Protein AF-A0A654A1V9-F1 (afdb_monomer)

Structure (mmCIF, N/CA/C/O backbone):
data_AF-A0A654A1V9-F1
#
_entry.id   AF-A0A654A1V9-F1
#
loop_
_atom_site.group_PDB
_atom_site.id
_atom_site.type_symbol
_atom_site.label_atom_id
_atom_site.label_alt_id
_atom_site.label_comp_id
_atom_site.label_asym_id
_atom_site.label_entity_id
_atom_site.label_seq_id
_atom_site.pdbx_PDB_ins_code
_atom_site.Cartn_x
_atom_site.Cartn_y
_atom_site.Cartn_z
_atom_site.occupancy
_atom_site.B_iso_or_equiv
_atom_site.auth_seq_id
_atom_site.auth_comp_id
_atom_site.auth_asym_id
_atom_site.auth_atom_id
_atom_site.pdbx_PDB_model_num
ATOM 1 N N . MET A 1 1 ? -4.106 -3.504 -11.418 1.00 93.88 1 MET A N 1
ATOM 2 C CA . MET A 1 1 ? -3.677 -3.451 -10.001 1.00 93.88 1 MET A CA 1
ATOM 3 C C . MET A 1 1 ? -3.439 -2.009 -9.596 1.00 93.88 1 MET A C 1
ATOM 5 O O . MET A 1 1 ? -3.268 -1.160 -10.472 1.00 93.88 1 MET A O 1
ATOM 9 N N . ILE A 1 2 ? -3.440 -1.744 -8.295 1.00 97.25 2 ILE A N 1
ATOM 10 C CA . ILE A 1 2 ? -3.100 -0.443 -7.716 1.00 97.25 2 ILE A CA 1
ATOM 11 C C . ILE A 1 2 ? -1.620 -0.482 -7.319 1.00 97.25 2 ILE A C 1
ATOM 13 O O . ILE A 1 2 ? -1.185 -1.434 -6.675 1.00 97.25 2 ILE A O 1
ATOM 17 N N . VAL A 1 3 ? -0.842 0.529 -7.706 1.00 96.31 3 VAL A N 1
ATOM 18 C CA . VAL A 1 3 ? 0.542 0.698 -7.237 1.00 96.31 3 VAL A CA 1
ATOM 19 C C . VAL A 1 3 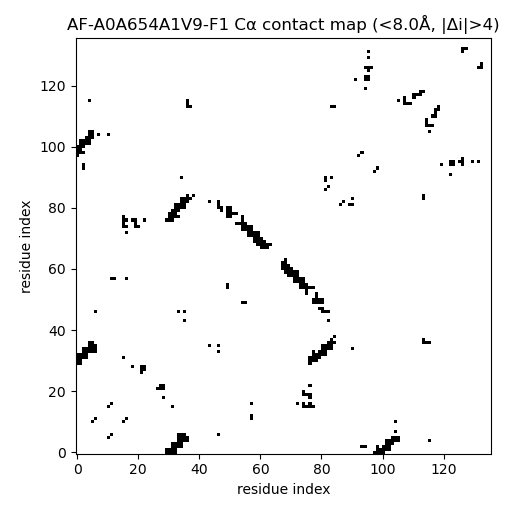? 0.563 1.834 -6.224 1.00 96.31 3 VAL A C 1
ATOM 21 O O . VAL A 1 3 ? 0.200 2.964 -6.552 1.00 96.31 3 VAL A O 1
ATOM 24 N N . GLN A 1 4 ? 0.965 1.534 -4.993 1.00 95.38 4 GLN A N 1
ATOM 25 C CA . GLN A 1 4 ? 0.966 2.482 -3.884 1.00 95.38 4 GLN A CA 1
ATOM 26 C C . GLN A 1 4 ? 2.392 2.865 -3.502 1.00 95.38 4 GLN A C 1
ATOM 28 O O . GLN A 1 4 ? 3.154 2.017 -3.061 1.00 95.38 4 GLN A O 1
ATOM 33 N N . PHE A 1 5 ? 2.746 4.139 -3.598 1.00 92.44 5 PHE A N 1
ATOM 34 C CA . PHE A 1 5 ? 4.025 4.658 -3.130 1.00 92.44 5 PHE A CA 1
ATOM 35 C C . PHE A 1 5 ? 3.919 5.101 -1.670 1.00 92.44 5 PHE A C 1
ATOM 37 O O . PHE A 1 5 ? 3.152 6.003 -1.331 1.00 92.44 5 PHE A O 1
ATOM 44 N N . GLY A 1 6 ? 4.717 4.464 -0.813 1.00 88.75 6 GLY A N 1
ATOM 45 C CA . GLY A 1 6 ? 4.765 4.729 0.622 1.00 88.75 6 GLY A CA 1
ATOM 46 C C . GLY A 1 6 ? 4.246 3.572 1.481 1.00 88.75 6 GLY A C 1
ATOM 47 O O . GLY A 1 6 ? 3.325 2.847 1.124 1.00 88.75 6 GLY A O 1
ATOM 48 N N . THR A 1 7 ? 4.852 3.416 2.662 1.00 89.50 7 THR A N 1
ATOM 49 C CA . THR A 1 7 ? 4.559 2.349 3.644 1.00 89.50 7 THR A CA 1
ATOM 50 C C . THR A 1 7 ? 3.974 2.910 4.948 1.00 89.50 7 THR A C 1
ATOM 52 O O . THR A 1 7 ? 4.126 2.330 6.032 1.00 89.50 7 THR A O 1
ATOM 55 N N . SER A 1 8 ? 3.355 4.092 4.881 1.00 89.12 8 SER A N 1
ATOM 56 C CA . SER A 1 8 ? 2.869 4.795 6.067 1.00 89.12 8 SER A CA 1
ATOM 57 C C . SER A 1 8 ? 1.686 4.071 6.714 1.00 89.12 8 SER A C 1
ATOM 59 O O . SER A 1 8 ? 0.900 3.394 6.053 1.00 89.12 8 SER A O 1
ATOM 61 N N . ARG A 1 9 ? 1.526 4.262 8.029 1.00 91.88 9 ARG A N 1
ATOM 62 C CA . ARG A 1 9 ? 0.335 3.782 8.749 1.00 91.88 9 ARG A CA 1
ATOM 63 C C . ARG A 1 9 ? -0.947 4.468 8.273 1.00 91.88 9 ARG A C 1
ATOM 65 O O . ARG A 1 9 ? -2.011 3.883 8.392 1.00 91.88 9 ARG A O 1
ATOM 72 N N . PHE A 1 10 ? -0.839 5.679 7.723 1.00 93.06 10 PHE A N 1
ATOM 73 C CA . PHE A 1 10 ? -1.980 6.392 7.161 1.00 93.06 10 PHE A CA 1
ATOM 74 C C . PHE A 1 10 ? -2.538 5.671 5.931 1.00 93.06 10 PHE A C 1
ATOM 76 O O . PHE A 1 10 ? -3.726 5.391 5.892 1.00 93.06 10 PHE A O 1
ATOM 83 N N . LEU A 1 11 ? -1.685 5.299 4.969 1.00 94.75 11 LEU A N 1
ATOM 84 C CA . LEU A 1 11 ? -2.128 4.539 3.795 1.00 94.75 11 LEU A CA 1
ATOM 85 C C . LEU A 1 11 ? -2.701 3.168 4.185 1.00 94.75 11 LEU A C 1
ATOM 87 O O . LEU A 1 11 ? -3.764 2.796 3.695 1.00 94.75 11 LEU A O 1
ATOM 91 N N . GLN A 1 12 ? -2.067 2.491 5.149 1.00 95.25 12 GLN A N 1
ATOM 92 C CA . GLN A 1 12 ? -2.548 1.219 5.707 1.00 95.25 12 GLN A CA 1
ATOM 93 C C . GLN A 1 12 ? -3.945 1.321 6.323 1.00 95.25 12 GLN A C 1
ATOM 95 O O . GLN A 1 12 ? -4.799 0.479 6.067 1.00 95.25 12 GLN A O 1
ATOM 100 N N . ALA A 1 13 ? -4.194 2.357 7.123 1.00 96.19 13 ALA A N 1
ATOM 101 C CA . ALA A 1 13 ? -5.476 2.563 7.792 1.00 96.19 13 ALA A CA 1
ATOM 102 C C . ALA A 1 13 ? -6.517 3.294 6.924 1.00 96.19 13 ALA A C 1
ATOM 104 O O . ALA A 1 13 ? -7.589 3.622 7.423 1.00 96.19 13 ALA A O 1
ATOM 105 N N . HIS A 1 14 ? -6.209 3.577 5.654 1.00 96.25 14 HIS A N 1
ATOM 106 C CA . HIS A 1 14 ? -7.086 4.335 4.764 1.00 96.25 14 HIS A CA 1
ATOM 107 C C . HIS A 1 14 ? -7.284 3.622 3.427 1.00 96.25 14 HIS A C 1
ATOM 109 O O . HIS A 1 14 ? -8.288 2.946 3.233 1.00 96.25 14 HIS A O 1
ATOM 115 N N . VAL A 1 15 ? -6.316 3.729 2.514 1.00 97.44 15 VAL A N 1
ATOM 116 C CA . VAL A 1 15 ? -6.418 3.160 1.163 1.00 97.44 15 VAL A CA 1
ATOM 117 C C . VAL A 1 15 ? -6.446 1.639 1.227 1.00 97.44 15 VAL A C 1
ATOM 119 O O . VAL A 1 15 ? -7.334 1.020 0.639 1.00 97.44 15 VAL A O 1
ATOM 122 N N . ASP A 1 16 ? -5.519 1.040 1.979 1.00 97.50 16 ASP A N 1
ATOM 123 C CA . ASP A 1 16 ? -5.436 -0.414 2.084 1.00 97.50 16 ASP A CA 1
ATOM 124 C C . ASP A 1 16 ? -6.685 -0.966 2.795 1.00 97.50 16 ASP A C 1
ATOM 126 O O . ASP A 1 16 ? -7.290 -1.930 2.318 1.00 97.50 16 ASP A O 1
ATOM 130 N N . LEU A 1 17 ? -7.118 -0.325 3.888 1.00 97.88 17 LEU A N 1
ATOM 131 C CA . LEU A 1 17 ? -8.326 -0.695 4.631 1.00 97.88 17 LEU A CA 1
ATOM 132 C C . LEU A 1 17 ? -9.583 -0.650 3.751 1.00 97.88 17 LEU A C 1
ATOM 134 O O . LEU A 1 17 ? -10.248 -1.674 3.606 1.00 97.88 17 LEU A O 1
ATOM 138 N N . PHE A 1 18 ? -9.871 0.485 3.106 1.00 97.94 18 PHE A N 1
ATOM 139 C CA . PHE A 1 18 ? -11.070 0.631 2.276 1.00 97.94 18 PHE A CA 1
ATOM 140 C C . PHE A 1 18 ? -11.070 -0.308 1.076 1.00 97.94 18 PHE A C 1
ATOM 142 O O . PHE A 1 18 ? -12.105 -0.884 0.743 1.00 97.94 18 PHE A O 1
ATOM 149 N N . ALA A 1 19 ? -9.913 -0.524 0.445 1.00 97.94 19 ALA A N 1
ATOM 150 C CA . ALA A 1 19 ? -9.804 -1.516 -0.615 1.00 97.94 19 ALA A CA 1
ATOM 151 C C . ALA A 1 19 ? -10.093 -2.935 -0.099 1.00 97.94 19 ALA A C 1
ATOM 153 O O . ALA A 1 19 ? -10.662 -3.738 -0.832 1.00 97.94 19 ALA A O 1
ATOM 154 N N . SER A 1 20 ? -9.719 -3.261 1.143 1.00 97.88 20 SER A N 1
ATOM 155 C CA . SER A 1 20 ? -10.007 -4.571 1.738 1.00 97.88 20 SER A CA 1
ATOM 156 C C . SER A 1 20 ? -11.496 -4.729 2.026 1.00 97.88 20 SER A C 1
ATOM 158 O O . SER A 1 20 ? -12.091 -5.701 1.575 1.00 97.88 20 SER A O 1
ATOM 160 N N . GLU A 1 21 ? -12.110 -3.755 2.697 1.00 97.69 21 GLU A N 1
ATOM 161 C CA . GLU A 1 21 ? -13.538 -3.786 3.034 1.00 97.69 21 GLU A CA 1
ATOM 162 C C . GLU A 1 21 ? -14.418 -3.823 1.776 1.00 97.69 21 GLU A C 1
ATOM 164 O O . GLU A 1 21 ? -15.378 -4.588 1.709 1.00 97.69 21 GLU A O 1
ATOM 169 N N . ALA A 1 22 ? -14.059 -3.069 0.731 1.00 98.00 22 ALA A N 1
ATOM 170 C CA . ALA A 1 22 ? -14.771 -3.102 -0.544 1.00 98.00 22 ALA A CA 1
ATOM 171 C C . ALA A 1 22 ? -14.689 -4.480 -1.226 1.00 98.00 22 ALA A C 1
ATOM 173 O O . ALA A 1 22 ? -15.688 -4.952 -1.771 1.00 98.00 22 ALA A O 1
ATOM 174 N N . ARG A 1 23 ? -13.528 -5.153 -1.179 1.00 97.06 23 ARG A N 1
ATOM 175 C CA . ARG A 1 23 ? -13.376 -6.525 -1.705 1.00 97.06 23 ARG A CA 1
ATOM 176 C C . ARG A 1 23 ? -14.164 -7.536 -0.888 1.00 97.06 23 ARG A C 1
ATOM 178 O O . ARG A 1 23 ? -14.814 -8.393 -1.480 1.00 97.06 23 ARG A O 1
ATOM 185 N N . ASP A 1 24 ? -14.132 -7.420 0.435 1.00 96.38 24 ASP A N 1
ATOM 186 C CA . ASP A 1 24 ? -14.899 -8.281 1.338 1.00 96.38 24 ASP A CA 1
ATOM 187 C C . ASP A 1 24 ? -16.415 -8.099 1.114 1.00 96.38 24 ASP A C 1
ATOM 189 O O . ASP A 1 24 ? -17.176 -9.060 1.194 1.00 96.38 24 ASP A O 1
ATOM 193 N N . ALA A 1 25 ? -16.847 -6.897 0.713 1.00 97.81 25 ALA A N 1
ATOM 194 C CA . ALA A 1 25 ? -18.208 -6.601 0.261 1.00 97.81 25 ALA A CA 1
ATOM 195 C C . ALA A 1 25 ? -18.514 -7.045 -1.191 1.00 97.81 25 ALA A C 1
ATOM 197 O O . ALA A 1 25 ? -19.591 -6.752 -1.711 1.00 97.81 25 ALA A O 1
ATOM 198 N N . GLY A 1 26 ? -17.589 -7.731 -1.870 1.00 97.88 26 GLY A N 1
ATOM 199 C CA . GLY A 1 26 ? -17.773 -8.273 -3.221 1.00 97.88 26 GLY A CA 1
ATOM 200 C C . GLY A 1 26 ? -17.525 -7.289 -4.369 1.00 97.88 26 GLY A C 1
ATOM 201 O O . GLY A 1 26 ? -17.797 -7.620 -5.523 1.00 97.88 26 GLY A O 1
ATOM 202 N N . GLN A 1 27 ? -17.004 -6.088 -4.098 1.00 98.12 27 GLN A N 1
ATOM 203 C CA . GLN A 1 27 ? -16.690 -5.121 -5.151 1.00 98.12 27 GLN A CA 1
ATOM 204 C C . GLN A 1 27 ? -15.400 -5.508 -5.899 1.00 98.12 27 GLN A C 1
ATOM 206 O O . GLN A 1 27 ? -14.440 -5.989 -5.285 1.00 98.12 27 GLN A O 1
ATOM 211 N N . PRO A 1 28 ? -15.315 -5.256 -7.219 1.00 96.12 28 PRO A N 1
ATOM 212 C CA . PRO A 1 28 ? -14.156 -5.617 -8.031 1.00 96.12 28 PRO A CA 1
ATOM 213 C C . PRO A 1 28 ? -13.001 -4.613 -7.864 1.00 96.12 28 PRO A C 1
ATOM 215 O O . PRO A 1 28 ? -12.644 -3.889 -8.794 1.00 96.12 28 PRO A O 1
ATOM 218 N N . VAL A 1 29 ? -12.392 -4.560 -6.677 1.00 97.19 29 VAL A N 1
ATOM 219 C CA . VAL A 1 29 ? -11.222 -3.706 -6.411 1.00 97.19 29 VAL A CA 1
ATOM 220 C C . VAL A 1 29 ? -9.925 -4.481 -6.695 1.00 97.19 29 VAL A C 1
ATOM 222 O O . VAL A 1 29 ? -9.728 -5.569 -6.143 1.00 97.19 29 VAL A O 1
ATOM 225 N N . PRO A 1 30 ? -9.012 -3.958 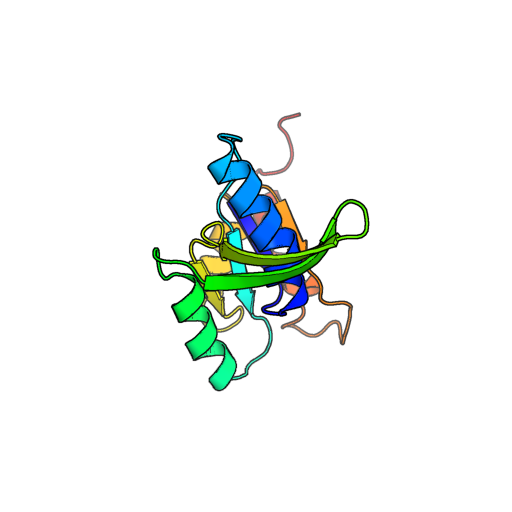-7.541 1.00 96.81 30 PRO A N 1
ATOM 226 C CA . PRO A 1 30 ? -7.731 -4.609 -7.805 1.00 96.81 30 PRO A CA 1
ATOM 227 C C . PRO A 1 30 ? -6.839 -4.677 -6.557 1.00 96.81 30 PRO A C 1
ATOM 229 O O . PRO A 1 30 ? -6.856 -3.767 -5.734 1.00 96.81 30 PRO A O 1
ATOM 232 N N . GLY A 1 31 ? -5.987 -5.703 -6.469 1.00 96.19 31 GLY A N 1
ATOM 233 C CA . GLY A 1 31 ? -4.961 -5.791 -5.422 1.00 96.19 31 GLY A CA 1
ATOM 234 C C . GLY A 1 31 ? -3.958 -4.630 -5.462 1.00 96.19 31 GLY A C 1
ATOM 235 O O . GLY A 1 31 ? -3.728 -4.031 -6.524 1.00 96.19 31 GLY A O 1
ATOM 236 N N . ILE A 1 32 ? -3.375 -4.332 -4.301 1.00 97.25 32 ILE A N 1
ATOM 237 C CA . ILE A 1 32 ? -2.408 -3.255 -4.078 1.00 97.25 32 ILE A CA 1
ATOM 238 C C . ILE A 1 32 ? -0.996 -3.843 -3.995 1.00 97.25 32 ILE A C 1
ATOM 240 O O . ILE A 1 32 ? -0.735 -4.743 -3.199 1.00 97.25 32 ILE A O 1
ATOM 244 N N . THR A 1 33 ? -0.067 -3.293 -4.773 1.00 96.00 33 THR A N 1
ATOM 245 C CA . THR A 1 33 ? 1.373 -3.514 -4.588 1.00 96.00 33 THR A CA 1
ATOM 246 C C . THR A 1 33 ? 1.991 -2.257 -3.994 1.00 96.00 33 THR A C 1
ATOM 248 O O . THR A 1 33 ? 1.918 -1.186 -4.601 1.00 96.00 33 THR A O 1
ATOM 251 N N . ILE A 1 34 ? 2.606 -2.382 -2.818 1.00 94.62 34 ILE A N 1
ATOM 252 C CA . ILE A 1 34 ? 3.278 -1.265 -2.147 1.00 94.62 34 ILE A CA 1
ATOM 253 C C . ILE A 1 34 ? 4.692 -1.096 -2.703 1.00 94.62 34 ILE A C 1
ATOM 255 O O . ILE A 1 34 ? 5.427 -2.060 -2.874 1.00 94.62 34 ILE A O 1
ATOM 259 N N . VAL A 1 35 ? 5.096 0.142 -2.946 1.00 92.00 35 VAL A N 1
ATOM 260 C CA . VAL A 1 35 ? 6.426 0.534 -3.393 1.00 92.00 35 VAL A CA 1
ATOM 261 C C . VAL A 1 35 ? 7.043 1.420 -2.327 1.00 92.00 35 VAL A C 1
ATOM 263 O O . VAL A 1 35 ? 6.510 2.478 -1.979 1.00 92.00 35 VAL A O 1
ATOM 266 N N . GLN A 1 36 ? 8.186 0.998 -1.807 1.00 89.56 36 GLN A N 1
ATOM 267 C CA . GLN A 1 36 ? 9.000 1.820 -0.928 1.00 89.56 36 GLN A CA 1
ATOM 268 C C . GLN A 1 36 ? 10.120 2.476 -1.735 1.00 89.56 36 GLN A C 1
ATOM 270 O O . GLN A 1 36 ? 10.856 1.801 -2.445 1.00 89.56 36 GLN A O 1
ATOM 275 N N . THR A 1 37 ? 10.244 3.795 -1.616 1.00 84.69 37 THR A N 1
ATOM 276 C CA . THR A 1 37 ? 11.246 4.597 -2.337 1.00 84.69 37 THR A CA 1
ATOM 277 C C . THR A 1 37 ? 12.466 4.956 -1.496 1.00 84.69 37 THR A C 1
ATOM 279 O O . THR A 1 37 ? 13.471 5.384 -2.041 1.00 84.69 37 THR A O 1
ATOM 282 N N . THR A 1 38 ? 12.391 4.817 -0.170 1.00 78.56 38 THR A N 1
ATOM 283 C CA . THR A 1 38 ? 13.505 5.135 0.729 1.00 78.56 38 THR A CA 1
ATOM 284 C C . THR A 1 38 ? 14.370 3.912 0.990 1.00 78.56 38 THR A C 1
ATOM 286 O O . THR A 1 38 ? 13.847 2.855 1.343 1.00 78.56 38 THR A O 1
ATOM 289 N N . ASP A 1 39 ? 15.688 4.079 0.912 1.00 66.31 39 ASP A N 1
ATOM 290 C CA . ASP A 1 39 ? 16.654 3.045 1.284 1.00 66.31 39 ASP A CA 1
ATOM 291 C C . ASP A 1 39 ? 16.757 2.940 2.813 1.00 66.31 39 ASP A C 1
ATOM 293 O O . ASP A 1 39 ? 17.615 3.537 3.459 1.00 66.31 39 ASP A O 1
ATOM 297 N N . ASP A 1 40 ? 15.828 2.193 3.413 1.00 68.56 40 ASP A N 1
ATOM 298 C CA . ASP A 1 40 ? 15.866 1.823 4.830 1.00 68.56 40 ASP A CA 1
ATOM 299 C C . ASP A 1 40 ? 15.739 0.291 4.974 1.00 68.56 40 ASP A C 1
ATOM 301 O O . ASP A 1 40 ? 14.667 -0.269 4.693 1.00 68.56 40 ASP A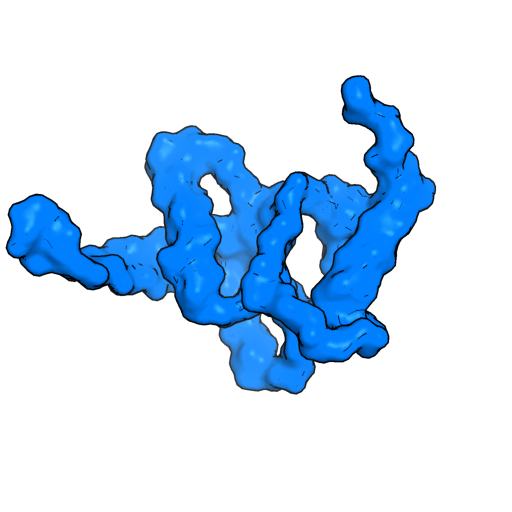 O 1
ATOM 305 N N . PRO A 1 41 ? 16.798 -0.402 5.442 1.00 60.72 41 PRO A N 1
ATOM 306 C CA . PRO A 1 41 ? 16.821 -1.861 5.546 1.00 60.72 41 PRO A CA 1
ATOM 307 C C . PRO A 1 41 ? 15.828 -2.423 6.577 1.00 60.72 41 PRO A C 1
ATOM 309 O O . PRO A 1 41 ? 15.346 -3.546 6.414 1.00 60.72 41 PRO A O 1
ATOM 312 N N . VAL A 1 42 ? 15.456 -1.659 7.613 1.00 61.72 42 VAL A N 1
ATOM 313 C CA . VAL A 1 42 ? 14.410 -2.061 8.573 1.00 61.72 42 VAL A CA 1
ATOM 314 C C . VAL A 1 42 ? 13.047 -2.060 7.884 1.00 61.72 42 VAL A C 1
ATOM 316 O O . VAL A 1 42 ? 12.232 -2.964 8.085 1.00 61.72 42 VAL A O 1
ATOM 319 N N . ARG A 1 43 ? 12.806 -1.074 7.017 1.00 64.81 43 ARG A N 1
ATOM 320 C CA . ARG A 1 43 ? 11.564 -0.989 6.241 1.00 64.81 43 ARG A CA 1
ATOM 321 C C . ARG A 1 43 ? 11.495 -2.037 5.120 1.00 64.81 43 ARG A C 1
ATOM 323 O O . ARG A 1 43 ? 10.406 -2.539 4.851 1.00 64.81 43 ARG A O 1
ATOM 330 N N . ALA A 1 44 ? 12.629 -2.469 4.563 1.00 64.50 44 ALA A N 1
ATOM 331 C CA 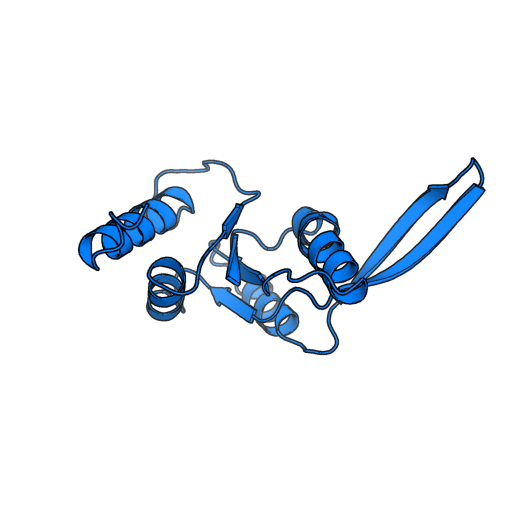. ALA A 1 44 ? 12.673 -3.543 3.566 1.00 64.50 44 ALA A CA 1
ATOM 332 C C . ALA A 1 44 ? 12.143 -4.891 4.099 1.00 64.50 44 ALA A C 1
ATOM 334 O O . ALA A 1 44 ? 11.366 -5.557 3.419 1.00 64.50 44 ALA A O 1
ATOM 335 N N . ARG A 1 45 ? 12.462 -5.273 5.346 1.00 66.56 45 ARG A N 1
ATOM 336 C CA . ARG A 1 45 ? 11.872 -6.479 5.972 1.00 66.56 45 ARG A CA 1
ATOM 337 C C . ARG A 1 45 ? 10.362 -6.362 6.165 1.00 66.56 45 ARG A C 1
ATOM 339 O O . ARG A 1 45 ? 9.636 -7.333 5.978 1.00 66.56 45 ARG A O 1
ATOM 346 N N . ARG A 1 46 ? 9.885 -5.169 6.524 1.00 75.31 46 ARG A N 1
ATOM 347 C CA . ARG A 1 46 ? 8.451 -4.894 6.685 1.00 75.31 46 ARG A CA 1
ATOM 348 C C . ARG A 1 46 ? 7.697 -5.007 5.361 1.00 75.31 46 ARG A C 1
ATOM 350 O O . ARG A 1 46 ? 6.545 -5.418 5.357 1.00 75.31 46 ARG A O 1
ATOM 357 N N . LEU A 1 47 ? 8.349 -4.668 4.254 1.00 81.69 47 LEU A N 1
ATOM 358 C CA . LEU A 1 47 ? 7.756 -4.727 2.928 1.00 81.69 47 LEU A CA 1
ATOM 359 C C . LEU A 1 47 ? 7.369 -6.158 2.517 1.00 81.69 47 LEU A C 1
ATOM 361 O O . LEU A 1 47 ? 6.269 -6.362 2.014 1.00 81.69 47 LEU A O 1
ATOM 365 N N . ALA A 1 48 ? 8.225 -7.145 2.804 1.00 76.00 48 ALA A N 1
ATOM 366 C CA . ALA A 1 48 ? 7.927 -8.554 2.541 1.00 76.00 48 ALA A CA 1
ATOM 367 C C . ALA A 1 48 ? 6.731 -9.061 3.369 1.00 76.00 48 ALA A C 1
ATOM 369 O O . ALA A 1 48 ? 5.928 -9.849 2.878 1.00 76.00 48 ALA A O 1
ATOM 370 N N . ALA A 1 49 ? 6.570 -8.564 4.600 1.00 83.12 49 ALA A N 1
ATOM 371 C CA . ALA A 1 49 ? 5.450 -8.933 5.467 1.00 83.12 49 ALA A CA 1
ATOM 372 C C . ALA A 1 49 ? 4.086 -8.454 4.934 1.00 83.12 49 ALA A C 1
ATOM 374 O O . ALA A 1 49 ? 3.067 -9.056 5.253 1.00 83.12 49 ALA A O 1
ATOM 375 N N . PHE A 1 50 ? 4.040 -7.408 4.099 1.00 84.12 50 PHE A N 1
ATOM 376 C CA . PHE A 1 50 ? 2.783 -6.973 3.476 1.00 84.12 50 PHE A CA 1
ATOM 377 C C . PHE A 1 50 ? 2.265 -7.933 2.401 1.00 84.12 50 PHE A C 1
ATOM 379 O O . PHE A 1 50 ? 1.098 -7.841 2.035 1.00 84.12 50 PHE A O 1
ATOM 386 N N . ALA A 1 51 ? 3.109 -8.835 1.895 1.00 79.88 51 ALA A N 1
ATOM 387 C CA . ALA A 1 51 ? 2.701 -9.862 0.943 1.00 79.88 51 ALA A CA 1
ATOM 388 C C . ALA A 1 51 ? 2.128 -11.119 1.625 1.00 79.88 51 ALA A C 1
ATOM 390 O O . ALA A 1 51 ? 1.758 -12.064 0.930 1.00 79.88 51 ALA A O 1
ATOM 391 N N . ASP A 1 52 ? 2.063 -11.156 2.962 1.00 89.69 52 ASP A N 1
ATOM 392 C CA . ASP A 1 52 ? 1.458 -12.266 3.695 1.00 89.69 52 ASP A CA 1
ATOM 393 C C . ASP A 1 52 ? -0.048 -12.360 3.369 1.00 89.69 52 ASP A C 1
ATOM 395 O O . ASP A 1 52 ? -0.789 -11.405 3.634 1.00 89.69 52 ASP A O 1
ATOM 399 N N . PRO A 1 53 ? -0.540 -13.498 2.837 1.00 89.88 53 PRO A N 1
ATOM 400 C CA . PRO A 1 53 ? -1.962 -13.699 2.557 1.00 89.88 53 PRO A CA 1
ATOM 401 C C . PRO A 1 53 ? -2.870 -13.551 3.785 1.00 89.88 53 PRO A C 1
ATOM 403 O O . PRO A 1 53 ? -4.060 -13.259 3.638 1.00 89.88 53 PRO A O 1
ATOM 406 N N . ALA A 1 54 ? -2.337 -13.746 4.997 1.00 93.31 54 ALA A N 1
ATOM 407 C CA . ALA A 1 54 ? -3.071 -13.516 6.235 1.00 93.31 54 ALA A CA 1
ATOM 408 C C . ALA A 1 54 ? -3.439 -12.036 6.423 1.00 93.31 54 ALA A C 1
ATOM 410 O O . ALA A 1 54 ? -4.427 -11.738 7.102 1.00 93.31 54 ALA A O 1
ATOM 411 N N . GLY A 1 55 ? -2.688 -11.118 5.808 1.00 94.56 55 GLY A N 1
ATOM 412 C CA . GLY A 1 55 ? -2.877 -9.681 5.930 1.00 94.56 55 GLY A CA 1
ATOM 413 C C . GLY A 1 55 ? -2.457 -9.122 7.291 1.00 94.56 55 GLY A C 1
ATOM 414 O O . GLY A 1 55 ? -2.004 -9.840 8.187 1.00 94.56 55 GLY A O 1
ATOM 415 N N . PHE A 1 56 ? -2.661 -7.821 7.492 1.00 95.12 56 PHE A N 1
ATOM 416 C CA . PHE A 1 56 ? -2.284 -7.122 8.727 1.00 95.12 56 PHE A CA 1
ATOM 417 C C . PHE A 1 56 ? -3.494 -6.495 9.436 1.00 95.12 56 PHE A C 1
ATOM 419 O O . PHE A 1 56 ? -4.480 -6.148 8.783 1.00 95.12 56 PHE A O 1
ATOM 426 N N . PRO A 1 57 ? -3.456 -6.361 10.774 1.00 96.44 57 PRO A N 1
ATOM 427 C CA . PRO A 1 57 ? -4.559 -5.777 11.521 1.00 96.44 57 PRO A CA 1
ATOM 428 C C . PRO A 1 57 ? -4.558 -4.247 11.426 1.00 96.44 57 PRO A C 1
ATOM 430 O O . PRO A 1 57 ? -3.510 -3.601 11.521 1.00 96.44 57 PRO A O 1
ATOM 433 N N . VAL A 1 58 ? -5.751 -3.668 11.320 1.00 97.19 58 VAL A N 1
ATOM 434 C CA . VAL A 1 58 ? -6.020 -2.252 11.580 1.00 97.19 58 VAL A CA 1
ATOM 435 C C . VAL A 1 58 ? -7.073 -2.171 12.676 1.00 97.19 58 VAL A C 1
ATOM 437 O O . VAL A 1 58 ? -8.143 -2.763 12.565 1.00 97.19 58 VAL A O 1
ATOM 440 N N . ILE A 1 59 ? -6.759 -1.441 13.745 1.00 97.31 59 ILE A N 1
ATOM 441 C CA . ILE A 1 59 ? -7.689 -1.214 14.851 1.00 97.31 59 ILE A CA 1
ATOM 442 C C . ILE A 1 59 ? -8.439 0.089 14.585 1.00 97.31 59 ILE A C 1
ATOM 444 O O . ILE A 1 59 ? -7.836 1.164 14.570 1.00 97.31 59 ILE A O 1
ATOM 448 N N . VAL A 1 60 ? -9.749 -0.012 14.377 1.00 95.19 60 VAL A N 1
ATOM 449 C CA . VAL A 1 60 ? -10.649 1.128 14.199 1.00 95.19 60 VAL A CA 1
ATOM 450 C C . VAL A 1 60 ? -11.264 1.455 15.553 1.00 95.19 60 VAL A C 1
ATOM 452 O O . VAL A 1 60 ? -11.930 0.613 16.155 1.00 95.19 60 VAL A O 1
ATOM 455 N N . ARG A 1 61 ? -11.016 2.675 16.034 1.00 96.81 61 ARG A N 1
ATOM 456 C CA . ARG A 1 61 ? -11.529 3.201 17.304 1.00 96.81 61 ARG A CA 1
ATOM 457 C C . ARG A 1 61 ? -12.219 4.528 17.065 1.00 96.81 61 ARG A C 1
ATOM 459 O O . ARG A 1 61 ? -11.682 5.377 16.356 1.00 96.81 61 ARG A O 1
ATOM 466 N N . GLY A 1 62 ? -13.367 4.721 17.694 1.00 94.75 62 GLY A N 1
ATOM 467 C CA . GLY A 1 62 ? -14.114 5.962 17.567 1.00 94.75 62 GLY A CA 1
ATOM 468 C C . GLY A 1 62 ? -15.456 5.905 18.271 1.00 94.75 62 GLY A C 1
ATOM 469 O O . GLY A 1 62 ? -15.655 5.107 19.185 1.00 94.75 62 GLY A O 1
ATOM 470 N N . LEU A 1 63 ? -16.360 6.774 17.831 1.00 96.25 63 LEU A N 1
ATOM 471 C CA . LEU A 1 63 ? -17.749 6.797 18.261 1.00 96.25 63 LEU A CA 1
ATOM 472 C C . LEU A 1 63 ? -18.637 6.457 17.062 1.00 96.25 63 LEU A C 1
ATOM 474 O O . LEU A 1 63 ? -18.504 7.085 16.013 1.00 96.25 63 LEU A O 1
ATOM 478 N N . GLU A 1 64 ? -19.554 5.514 17.234 1.00 93.06 64 GLU A N 1
ATOM 479 C CA . GLU A 1 64 ? -20.656 5.236 16.307 1.00 93.06 64 GLU A CA 1
ATOM 480 C C . GLU A 1 64 ? -21.958 5.496 17.066 1.00 93.06 64 GLU A C 1
ATOM 482 O O . GLU A 1 64 ? -22.146 4.982 18.167 1.00 93.06 64 GLU A O 1
ATOM 487 N N . ASP A 1 65 ? -22.800 6.394 16.548 1.00 94.06 65 ASP A N 1
ATOM 488 C CA . ASP A 1 65 ? -24.029 6.858 17.214 1.00 94.06 65 ASP A CA 1
ATOM 489 C C . ASP A 1 65 ? -23.820 7.310 18.677 1.00 94.06 65 ASP A C 1
ATOM 491 O O . ASP A 1 65 ? -24.660 7.122 19.555 1.00 94.06 65 ASP A O 1
ATOM 495 N N . GLY A 1 66 ? -22.659 7.920 18.949 1.00 95.00 66 GLY A N 1
ATOM 496 C CA . GLY A 1 66 ? -22.269 8.396 20.280 1.00 95.00 66 GLY A CA 1
ATOM 497 C C . GLY A 1 66 ? -21.744 7.309 21.227 1.00 95.00 66 GLY A C 1
ATOM 498 O O . GLY A 1 66 ? -21.348 7.630 22.347 1.00 95.00 66 GLY A O 1
ATOM 499 N N . VAL A 1 67 ? -21.686 6.049 20.792 1.00 95.50 67 VAL A N 1
ATOM 500 C CA . VAL A 1 67 ? -21.172 4.915 21.569 1.00 95.50 67 VAL A CA 1
ATOM 501 C C . VAL A 1 67 ? -19.738 4.605 21.154 1.00 95.50 67 VAL A C 1
ATOM 503 O O . VAL A 1 67 ? -19.421 4.544 19.968 1.00 95.50 67 VAL A O 1
ATOM 506 N N . ALA A 1 68 ? -18.856 4.400 22.134 1.00 96.56 68 ALA A N 1
ATOM 507 C CA . ALA A 1 68 ? -17.480 4.000 21.870 1.00 96.56 68 ALA A CA 1
ATOM 508 C C . ALA A 1 68 ? -17.426 2.627 21.200 1.00 96.56 68 ALA A C 1
ATOM 510 O O . ALA A 1 68 ? -17.952 1.646 21.725 1.00 96.56 68 ALA A O 1
ATOM 511 N N . VAL A 1 69 ? -16.741 2.572 20.063 1.00 96.38 69 VAL A N 1
ATOM 512 C CA . VAL A 1 69 ? -16.500 1.343 19.317 1.00 96.38 69 VAL A CA 1
ATOM 513 C C . VAL A 1 69 ? -15.009 1.092 19.173 1.00 96.38 69 VAL A C 1
ATOM 515 O O . VAL A 1 69 ? -14.206 2.010 18.981 1.00 96.38 69 VAL A O 1
ATOM 518 N N . GLU A 1 70 ? -14.656 -0.184 19.238 1.00 97.25 70 GLU A N 1
ATOM 519 C CA . GLU A 1 70 ? -13.342 -0.697 18.893 1.00 97.25 70 GLU A CA 1
ATOM 520 C C . GLU A 1 70 ? -13.528 -1.994 18.117 1.00 97.25 70 GLU A C 1
ATOM 522 O O . GLU A 1 70 ? -14.181 -2.923 18.593 1.00 97.25 70 GLU A O 1
ATOM 527 N N . ARG A 1 71 ? -12.953 -2.062 16.918 1.00 95.56 71 ARG A N 1
ATOM 528 C CA . ARG A 1 71 ? -12.916 -3.291 16.126 1.00 95.56 71 ARG A CA 1
ATOM 529 C C . ARG A 1 71 ? -11.568 -3.462 15.453 1.00 95.56 71 ARG A C 1
ATOM 531 O O . ARG A 1 71 ? -10.946 -2.489 15.028 1.00 95.56 71 ARG A O 1
ATOM 538 N N . GLU A 1 72 ? -11.145 -4.709 15.319 1.00 96.88 72 GLU A N 1
ATOM 539 C CA . GLU A 1 72 ? -10.042 -5.076 14.439 1.00 96.88 72 GLU A CA 1
ATOM 540 C C . GLU A 1 72 ? -10.597 -5.431 13.060 1.00 96.88 72 GLU A C 1
ATOM 542 O O . GLU A 1 72 ? -11.494 -6.264 12.937 1.00 96.88 72 GLU A O 1
ATOM 547 N N . VAL A 1 73 ? -10.027 -4.829 12.019 1.00 96.75 73 VAL A N 1
ATOM 548 C CA . VAL A 1 73 ? -10.250 -5.219 10.627 1.00 96.75 73 VAL A CA 1
ATOM 549 C C . VAL A 1 73 ? -8.963 -5.821 10.083 1.00 96.75 73 VAL A C 1
ATOM 551 O O . VAL A 1 73 ? -7.881 -5.241 10.209 1.00 96.75 73 VAL A O 1
ATOM 554 N N . ARG A 1 74 ? -9.066 -7.005 9.473 1.00 97.56 74 ARG A N 1
ATOM 555 C CA . ARG A 1 74 ? -7.924 -7.669 8.840 1.00 97.56 74 ARG A CA 1
ATOM 556 C C . ARG A 1 74 ? -7.800 -7.228 7.385 1.00 97.56 74 ARG A C 1
ATOM 558 O O . ARG A 1 74 ? -8.606 -7.625 6.551 1.00 97.56 74 ARG A O 1
ATOM 565 N N . VAL A 1 75 ? -6.764 -6.453 7.079 1.00 97.56 75 VAL A N 1
ATOM 566 C CA . VAL A 1 75 ? -6.519 -5.894 5.745 1.00 97.56 75 VAL A CA 1
ATOM 567 C C . VAL A 1 75 ? -5.787 -6.901 4.862 1.00 97.56 75 VAL A C 1
ATOM 569 O O . VAL A 1 75 ? -4.673 -7.307 5.186 1.00 97.56 75 VAL A O 1
ATOM 572 N N . ARG A 1 76 ? -6.403 -7.279 3.732 1.00 96.94 76 ARG A N 1
ATOM 573 C CA . ARG A 1 76 ? -5.884 -8.264 2.751 1.00 96.94 76 ARG A CA 1
ATOM 574 C C . ARG A 1 76 ? -5.867 -7.737 1.310 1.00 96.94 76 ARG A C 1
ATOM 576 O O . ARG A 1 76 ? -5.793 -8.499 0.345 1.00 96.94 76 ARG A O 1
ATOM 583 N N . SER A 1 77 ? -6.022 -6.426 1.144 1.00 97.06 77 SER A N 1
ATOM 584 C CA . SER A 1 77 ? -5.979 -5.739 -0.153 1.00 97.06 77 SER A CA 1
ATOM 585 C C . SER A 1 77 ? -4.568 -5.636 -0.727 1.00 97.06 77 SER A C 1
ATOM 587 O O . SER A 1 77 ? -4.417 -5.566 -1.947 1.00 97.06 77 SER A O 1
ATOM 589 N N . VAL A 1 78 ? -3.547 -5.665 0.131 1.00 96.38 78 VAL A N 1
A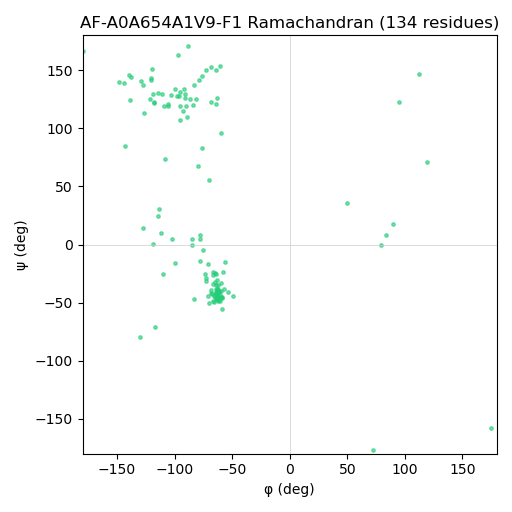TOM 590 C CA . VAL A 1 78 ? -2.142 -5.657 -0.273 1.00 96.38 78 VAL A CA 1
ATOM 591 C C . VAL A 1 78 ? -1.715 -7.065 -0.672 1.00 96.38 78 VAL A C 1
ATOM 593 O O . VAL A 1 78 ? -1.887 -8.016 0.081 1.00 96.38 78 VAL A O 1
ATOM 596 N N . THR A 1 79 ? -1.187 -7.194 -1.885 1.00 94.69 79 THR A N 1
ATOM 597 C CA . THR A 1 79 ? -0.823 -8.474 -2.510 1.00 94.69 79 THR A CA 1
ATOM 598 C C . THR A 1 79 ? 0.666 -8.577 -2.829 1.00 94.69 79 THR A C 1
ATOM 600 O O . THR A 1 79 ? 1.106 -9.568 -3.404 1.00 94.69 79 THR A O 1
ATOM 603 N N . GLY A 1 80 ? 1.449 -7.545 -2.512 1.00 93.50 80 GLY A N 1
ATOM 604 C CA . GLY A 1 80 ? 2.879 -7.520 -2.786 1.00 93.50 80 GLY A CA 1
ATOM 605 C C . GLY A 1 80 ? 3.558 -6.241 -2.313 1.00 93.50 80 GLY A C 1
ATOM 606 O O . GLY A 1 80 ? 2.910 -5.235 -2.014 1.00 93.50 80 GLY A O 1
ATOM 607 N N . GLY A 1 81 ? 4.887 -6.281 -2.291 1.00 93.00 81 GLY A N 1
ATOM 608 C CA . GLY A 1 81 ? 5.730 -5.145 -1.950 1.00 93.00 81 GLY A CA 1
ATOM 609 C C . GLY A 1 81 ? 7.014 -5.136 -2.779 1.00 93.00 81 GLY A C 1
ATOM 610 O O . GLY A 1 81 ? 7.593 -6.196 -2.988 1.00 93.00 81 GLY A O 1
ATOM 611 N N . LEU A 1 82 ? 7.445 -3.958 -3.240 1.00 91.75 82 LEU A N 1
ATOM 612 C CA . LEU A 1 82 ? 8.678 -3.729 -4.006 1.00 91.75 82 LEU A CA 1
ATOM 613 C C . LEU A 1 82 ? 9.518 -2.588 -3.405 1.00 91.75 82 LEU A C 1
ATOM 615 O O . LEU A 1 82 ? 8.981 -1.567 -2.965 1.00 91.75 82 LEU A O 1
ATOM 619 N N . GLN A 1 83 ? 10.839 -2.750 -3.388 1.00 90.00 83 GLN A N 1
ATOM 620 C CA . GLN A 1 83 ? 11.789 -1.659 -3.177 1.00 90.00 83 GLN A CA 1
ATOM 621 C C . GLN A 1 83 ? 12.094 -1.009 -4.519 1.00 90.00 83 GLN A C 1
ATOM 623 O O . GLN A 1 83 ? 12.536 -1.678 -5.446 1.00 90.00 83 GLN A O 1
ATOM 628 N N . ALA A 1 84 ? 11.908 0.304 -4.628 1.00 89.00 84 ALA A N 1
ATOM 629 C CA . ALA A 1 84 ? 12.037 1.005 -5.903 1.00 89.00 84 ALA A CA 1
ATOM 630 C C . ALA A 1 84 ? 13.411 0.818 -6.567 1.00 89.00 84 ALA A C 1
ATOM 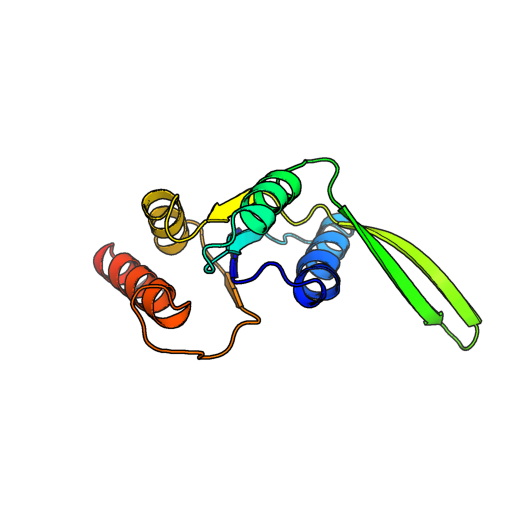632 O O . ALA A 1 84 ? 13.481 0.677 -7.786 1.00 89.00 84 ALA A O 1
ATOM 633 N N . HIS A 1 85 ? 14.485 0.794 -5.772 1.00 85.69 85 HIS A N 1
ATOM 634 C CA . HIS A 1 85 ? 15.848 0.623 -6.271 1.00 85.69 85 HIS A CA 1
ATOM 635 C C . HIS A 1 85 ? 16.216 -0.845 -6.508 1.00 85.69 85 HIS A C 1
ATOM 637 O O . HIS A 1 85 ? 16.751 -1.169 -7.565 1.00 85.69 85 HIS A O 1
ATOM 643 N N . ALA A 1 86 ? 15.916 -1.733 -5.556 1.00 87.69 86 ALA A N 1
ATOM 644 C CA . ALA A 1 86 ? 16.284 -3.146 -5.670 1.00 87.69 86 ALA A CA 1
ATOM 645 C C . ALA A 1 86 ? 15.432 -3.903 -6.705 1.00 87.69 86 ALA A C 1
ATOM 647 O O . ALA A 1 86 ? 15.937 -4.805 -7.365 1.00 87.69 86 ALA A O 1
ATOM 648 N N . ASP A 1 87 ? 14.172 -3.499 -6.889 1.00 91.25 87 ASP A N 1
ATOM 649 C CA . ASP A 1 87 ? 13.196 -4.164 -7.757 1.00 91.25 87 ASP A CA 1
ATOM 650 C C . ASP A 1 87 ? 12.803 -3.297 -8.969 1.00 91.25 87 ASP A C 1
ATOM 652 O O . ASP A 1 87 ? 11.670 -3.357 -9.458 1.00 91.25 87 ASP A O 1
ATOM 656 N N . ALA A 1 88 ? 13.726 -2.461 -9.457 1.00 89.75 88 ALA A N 1
ATOM 657 C CA . ALA A 1 88 ? 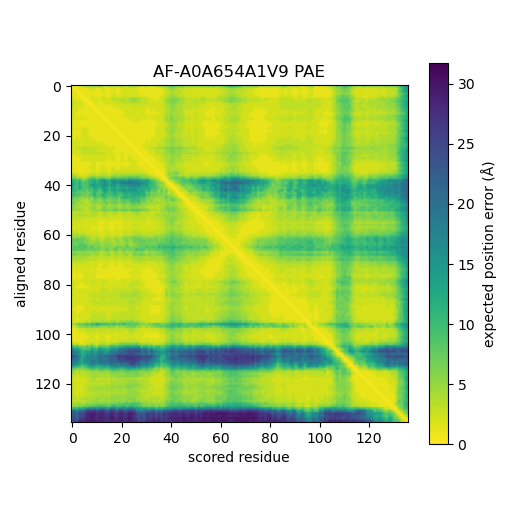13.456 -1.452 -10.485 1.00 89.75 88 ALA A CA 1
ATOM 658 C C . ALA A 1 88 ? 12.805 -2.027 -11.760 1.00 89.75 88 ALA A C 1
ATOM 660 O O . ALA A 1 88 ? 11.857 -1.441 -12.293 1.00 89.75 88 ALA A O 1
ATOM 661 N N . ASP A 1 89 ? 13.253 -3.196 -12.224 1.00 92.94 89 ASP A N 1
ATOM 662 C CA . ASP A 1 89 ? 12.695 -3.853 -13.413 1.00 92.94 89 ASP A CA 1
ATOM 663 C C . ASP A 1 89 ? 11.262 -4.349 -13.192 1.00 92.94 89 ASP A C 1
ATOM 665 O O . ASP A 1 89 ? 10.392 -4.161 -14.050 1.00 92.94 89 ASP A O 1
ATOM 669 N N . ALA A 1 90 ? 10.987 -4.935 -12.023 1.00 93.50 90 ALA A N 1
ATOM 670 C CA . ALA A 1 90 ? 9.649 -5.386 -11.659 1.00 93.50 90 ALA A CA 1
ATOM 671 C C . ALA A 1 90 ? 8.694 -4.193 -11.537 1.00 93.50 90 ALA A C 1
ATOM 673 O O . ALA A 1 90 ? 7.604 -4.205 -12.112 1.00 93.50 90 ALA A O 1
ATOM 674 N N . LEU A 1 91 ? 9.129 -3.121 -10.869 1.00 93.38 91 LEU A N 1
ATOM 675 C CA . LEU A 1 91 ? 8.366 -1.882 -10.754 1.00 93.38 91 LEU A CA 1
ATOM 676 C C . LEU A 1 91 ? 8.067 -1.274 -12.130 1.00 93.38 91 LEU A C 1
ATOM 678 O O . LEU A 1 91 ? 6.923 -0.915 -12.417 1.00 93.38 91 LEU A O 1
ATOM 682 N N . ARG A 1 92 ? 9.064 -1.215 -13.020 1.00 93.00 92 ARG A N 1
ATOM 683 C CA . ARG A 1 92 ? 8.881 -0.741 -14.396 1.00 93.00 92 ARG A CA 1
ATOM 684 C C . ARG A 1 92 ? 7.849 -1.582 -15.145 1.00 93.00 92 ARG A C 1
ATOM 686 O O . ARG A 1 92 ? 6.958 -1.021 -15.783 1.00 93.00 92 ARG A O 1
ATOM 693 N N . ALA A 1 93 ? 7.921 -2.908 -15.042 1.00 93.06 93 ALA A N 1
ATOM 694 C CA . ALA A 1 93 ? 6.945 -3.797 -15.664 1.00 93.06 93 ALA A CA 1
ATOM 695 C C . ALA A 1 93 ? 5.520 -3.539 -15.147 1.00 93.06 93 ALA A C 1
ATOM 697 O O . ALA A 1 93 ? 4.584 -3.504 -15.954 1.00 93.06 93 ALA A O 1
ATOM 698 N N . LEU A 1 94 ? 5.357 -3.292 -13.837 1.00 93.25 94 LEU A N 1
ATOM 699 C CA . LEU A 1 94 ? 4.063 -2.953 -13.241 1.00 93.25 94 LEU A CA 1
ATOM 700 C C . LEU A 1 94 ? 3.493 -1.640 -13.787 1.00 93.25 94 LEU A C 1
ATOM 702 O O . LEU A 1 94 ? 2.319 -1.590 -14.156 1.00 93.25 94 LEU A O 1
ATOM 706 N N . LEU A 1 95 ? 4.318 -0.595 -13.870 1.00 92.19 95 LEU A N 1
ATOM 707 C CA . LEU A 1 95 ? 3.894 0.729 -14.336 1.00 92.19 95 LEU A CA 1
ATOM 708 C C . LEU A 1 95 ? 3.512 0.734 -15.825 1.00 92.19 95 LEU A C 1
ATOM 710 O O . LEU A 1 95 ? 2.574 1.433 -16.217 1.00 92.19 95 LEU A O 1
ATOM 714 N N . ILE A 1 96 ? 4.190 -0.072 -16.649 1.00 90.12 96 ILE A N 1
ATOM 715 C CA . ILE A 1 96 ? 3.918 -0.148 -18.091 1.00 90.12 96 ILE A CA 1
ATOM 716 C C . ILE A 1 96 ? 2.582 -0.841 -18.380 1.00 90.12 96 ILE A C 1
ATOM 718 O O . ILE A 1 96 ? 1.836 -0.365 -19.235 1.00 90.12 96 ILE A O 1
ATOM 722 N N . ARG A 1 97 ? 2.275 -1.967 -17.716 1.00 84.00 97 ARG A N 1
ATOM 723 C CA . ARG A 1 97 ? 1.137 -2.822 -18.111 1.00 84.00 97 ARG A CA 1
ATOM 724 C C . ARG A 1 97 ? 0.026 -2.965 -17.068 1.00 84.00 97 ARG A C 1
ATOM 726 O O . ARG A 1 97 ? -1.064 -2.457 -17.318 1.00 84.00 97 ARG A O 1
ATOM 733 N N . PRO A 1 98 ? 0.217 -3.673 -15.942 1.00 87.38 98 PRO A N 1
ATOM 734 C CA . PRO A 1 98 ? -0.895 -4.034 -15.069 1.00 87.38 98 PRO A CA 1
ATOM 735 C C . PRO A 1 98 ? -1.383 -2.891 -14.169 1.00 87.38 98 PRO A C 1
ATOM 737 O O . PRO A 1 98 ? -2.457 -3.025 -13.574 1.00 87.38 98 PRO A O 1
ATOM 740 N N . ALA A 1 99 ? -0.630 -1.796 -14.014 1.00 93.81 99 ALA A N 1
ATOM 741 C CA . ALA A 1 99 ? -1.061 -0.660 -13.205 1.00 93.81 99 ALA A CA 1
ATOM 742 C C . ALA A 1 99 ? -2.248 0.066 -13.857 1.00 93.81 99 ALA A C 1
ATOM 744 O O . ALA A 1 99 ? -2.168 0.545 -14.992 1.00 93.81 99 ALA A O 1
ATOM 745 N N . THR A 1 100 ? -3.345 0.168 -13.111 1.00 94.44 100 THR A N 1
ATOM 746 C CA . THR A 1 100 ? -4.540 0.938 -13.494 1.00 94.44 100 THR A CA 1
ATOM 747 C C . THR A 1 100 ? -4.706 2.185 -12.633 1.00 94.44 100 THR A C 1
ATOM 749 O O . THR A 1 100 ? -5.295 3.156 -13.085 1.00 94.44 100 THR A O 1
ATOM 752 N N . HIS A 1 101 ? -4.161 2.171 -11.413 1.00 95.31 101 HIS A N 1
ATOM 753 C CA . HIS A 1 101 ? -4.190 3.292 -10.478 1.00 95.31 101 HIS A CA 1
ATOM 754 C C . HIS A 1 101 ? -2.831 3.438 -9.802 1.00 95.31 101 HIS A C 1
ATOM 756 O O . HIS A 1 101 ? -2.180 2.435 -9.495 1.00 95.31 101 HIS A O 1
ATOM 762 N N . ILE A 1 102 ? -2.442 4.685 -9.544 1.00 94.62 102 ILE A N 1
ATOM 763 C CA . ILE A 1 102 ? -1.271 5.040 -8.747 1.00 94.62 102 ILE A CA 1
ATOM 764 C C . ILE A 1 102 ? -1.757 5.833 -7.537 1.00 94.62 102 ILE A C 1
ATOM 766 O O . ILE A 1 102 ? -2.500 6.799 -7.695 1.00 94.62 102 ILE A O 1
ATOM 770 N N . VAL A 1 103 ? -1.332 5.432 -6.344 1.00 94.06 103 VAL A N 1
ATOM 771 C CA . VAL A 1 103 ? -1.608 6.134 -5.087 1.00 94.06 103 VAL A CA 1
ATOM 772 C C . VAL A 1 103 ? -0.280 6.527 -4.463 1.00 94.06 103 VAL A C 1
ATOM 774 O O . VAL A 1 103 ? 0.686 5.772 -4.526 1.00 94.06 103 VAL A O 1
ATOM 777 N N . SER A 1 104 ? -0.213 7.704 -3.857 1.00 90.75 104 SER A N 1
ATOM 778 C CA . SER A 1 104 ? 0.969 8.157 -3.136 1.00 90.75 104 SER A CA 1
ATOM 779 C C . SER A 1 104 ? 0.543 9.047 -1.983 1.00 90.75 104 SER A C 1
ATOM 781 O O . SER A 1 104 ? -0.361 9.867 -2.134 1.00 90.75 104 SER A O 1
ATOM 783 N N . ASN A 1 105 ? 1.195 8.892 -0.835 1.00 85.31 105 ASN A N 1
ATOM 784 C CA . ASN A 1 105 ? 1.089 9.850 0.266 1.00 85.31 105 ASN A CA 1
ATOM 785 C C . ASN A 1 105 ? 2.397 10.620 0.500 1.00 85.31 105 ASN A C 1
ATOM 787 O O . ASN A 1 105 ? 2.546 11.282 1.528 1.00 85.31 105 ASN A O 1
ATOM 791 N N . THR A 1 106 ? 3.358 10.495 -0.414 1.00 71.44 106 THR A N 1
ATOM 792 C CA . THR A 1 106 ? 4.620 11.230 -0.365 1.00 71.44 106 THR A CA 1
ATOM 793 C C . THR A 1 106 ? 4.521 12.468 -1.248 1.00 71.44 106 THR A C 1
ATOM 795 O O . THR A 1 106 ? 4.167 12.351 -2.421 1.00 71.44 106 THR A O 1
ATOM 798 N N . GLY A 1 107 ? 4.854 13.635 -0.693 1.00 61.53 107 GLY A N 1
ATOM 799 C CA . GLY A 1 107 ? 5.087 14.867 -1.454 1.00 61.53 107 GLY A CA 1
ATOM 800 C C . GLY A 1 107 ? 6.544 15.006 -1.913 1.00 61.53 107 GLY A C 1
ATOM 801 O O . GLY A 1 107 ? 7.405 14.232 -1.489 1.00 61.53 107 GLY A O 1
ATOM 802 N N . ASP A 1 108 ? 6.807 16.002 -2.768 1.00 53.44 108 ASP A N 1
ATOM 803 C CA . ASP A 1 108 ? 8.134 16.351 -3.292 1.00 53.44 108 ASP A CA 1
ATOM 804 C C . ASP A 1 108 ? 9.110 16.712 -2.165 1.00 53.44 108 ASP A C 1
ATOM 806 O O . ASP A 1 108 ? 9.185 17.852 -1.711 1.00 53.44 108 ASP A O 1
ATOM 810 N N . ILE A 1 109 ? 9.914 15.742 -1.736 1.00 49.62 109 ILE A N 1
ATOM 811 C CA . ILE A 1 109 ? 11.170 16.023 -1.043 1.00 49.62 109 ILE A CA 1
ATOM 812 C C . ILE A 1 109 ? 12.294 15.658 -2.017 1.00 49.62 109 ILE A C 1
ATOM 814 O O . ILE A 1 109 ? 12.936 14.619 -1.907 1.00 49.62 109 ILE A O 1
ATOM 818 N N . GLY A 1 110 ? 12.466 16.520 -3.025 1.00 49.22 110 GLY A N 1
ATOM 819 C CA . GLY A 1 110 ? 13.567 16.495 -3.989 1.00 49.22 110 GLY A CA 1
ATOM 820 C C . GLY A 1 110 ? 13.272 15.753 -5.297 1.00 49.22 110 GLY A C 1
ATOM 821 O O . GLY A 1 110 ? 13.029 14.551 -5.308 1.00 49.22 110 GLY A O 1
ATOM 822 N N . PHE A 1 111 ? 13.411 16.454 -6.426 1.00 50.50 111 PHE A N 1
ATOM 823 C CA . PHE A 1 111 ? 13.518 15.893 -7.782 1.00 50.50 111 PHE A CA 1
ATOM 824 C C . PHE A 1 111 ? 14.868 15.180 -7.990 1.00 50.50 111 PHE A C 1
ATOM 826 O O . PHE A 1 111 ? 15.652 15.530 -8.866 1.00 50.50 111 PHE A O 1
ATOM 833 N N . GLN A 1 112 ? 15.192 14.214 -7.137 1.00 56.66 112 GLN A N 1
ATOM 834 C CA . GLN A 1 112 ? 16.366 13.358 -7.304 1.00 56.66 112 GLN A CA 1
ATOM 835 C C . GLN A 1 112 ? 15.947 12.040 -7.971 1.00 56.66 112 GLN A C 1
ATOM 837 O O . GLN A 1 112 ? 14.765 11.691 -7.995 1.00 56.66 112 GLN A O 1
ATOM 842 N N . GLY A 1 113 ? 16.908 11.291 -8.516 1.00 55.50 113 GLY A N 1
ATOM 843 C CA . GLY A 1 113 ? 16.661 10.069 -9.300 1.00 55.50 113 GLY A CA 1
ATOM 844 C C . GLY A 1 113 ? 15.848 8.962 -8.603 1.00 55.50 113 GLY A C 1
ATOM 845 O O . GLY A 1 113 ? 15.348 8.073 -9.282 1.00 55.50 113 GLY A O 1
ATOM 846 N N . GLY A 1 114 ? 15.683 9.023 -7.275 1.00 64.12 114 GLY A N 1
ATOM 847 C CA . GLY A 1 114 ? 14.872 8.094 -6.470 1.00 64.12 114 GLY A CA 1
ATOM 848 C C . GLY A 1 114 ? 13.501 8.626 -6.030 1.00 64.12 114 GLY A C 1
ATOM 849 O O . GLY A 1 114 ? 12.799 7.963 -5.267 1.00 64.12 114 GLY A O 1
ATOM 850 N N . SER A 1 115 ? 13.101 9.824 -6.464 1.00 77.00 115 SER A N 1
ATOM 851 C CA . SER A 1 115 ? 11.812 10.394 -6.066 1.00 77.00 115 SER A CA 1
ATOM 852 C C . SER A 1 115 ? 10.641 9.694 -6.759 1.00 77.00 115 SER A C 1
ATOM 854 O O . SER A 1 115 ? 10.743 9.228 -7.898 1.00 77.00 115 SER A O 1
ATOM 856 N N . PHE A 1 116 ? 9.491 9.664 -6.078 1.00 84.06 116 PHE A N 1
ATOM 857 C CA . PHE A 1 116 ? 8.229 9.174 -6.640 1.00 84.06 116 PHE A CA 1
ATOM 858 C C . PHE A 1 116 ? 7.930 9.805 -8.008 1.00 84.06 116 PHE A C 1
ATOM 860 O O . PHE A 1 116 ? 7.565 9.092 -8.941 1.00 84.06 116 PHE A O 1
ATOM 867 N N . VAL A 1 117 ? 8.133 11.121 -8.139 1.00 84.81 117 VAL A N 1
ATOM 868 C CA . VAL A 1 117 ? 7.861 11.864 -9.375 1.00 84.81 117 VAL A CA 1
ATOM 869 C C . VAL A 1 117 ? 8.737 11.362 -10.522 1.00 84.81 117 VAL A C 1
ATOM 871 O O . VAL A 1 117 ? 8.218 11.069 -11.597 1.00 84.81 117 VAL A O 1
ATOM 874 N N . THR A 1 118 ? 10.040 11.180 -10.295 1.00 86.19 118 THR A N 1
ATOM 875 C CA . THR A 1 118 ? 10.964 10.669 -11.321 1.00 86.19 118 THR A CA 1
ATOM 876 C C . THR A 1 118 ? 10.590 9.254 -11.767 1.00 86.19 118 THR A C 1
ATOM 878 O O . THR A 1 118 ? 10.553 8.966 -12.968 1.00 86.19 118 THR A O 1
ATOM 881 N N . ILE A 1 119 ? 10.274 8.375 -10.810 1.00 89.06 119 ILE A N 1
ATOM 882 C CA . ILE A 1 119 ? 9.855 6.995 -11.084 1.00 89.06 119 ILE A CA 1
ATOM 883 C C . ILE A 1 119 ? 8.558 6.984 -11.899 1.00 89.06 119 ILE A C 1
ATOM 885 O O . ILE A 1 119 ? 8.469 6.291 -12.916 1.00 89.06 119 ILE A O 1
ATOM 889 N N . LEU A 1 120 ? 7.564 7.772 -11.482 1.00 89.44 120 LEU A N 1
ATOM 890 C CA . LEU A 1 120 ? 6.276 7.853 -12.158 1.00 89.44 120 LEU A CA 1
ATOM 891 C C . LEU A 1 120 ? 6.431 8.379 -13.587 1.00 89.44 120 LEU A C 1
ATOM 893 O O . LEU A 1 120 ? 5.917 7.757 -14.515 1.00 89.44 120 LEU A O 1
ATOM 897 N N . LEU A 1 121 ? 7.167 9.477 -13.784 1.00 89.69 121 LEU A N 1
ATOM 898 C CA . LEU A 1 121 ? 7.400 10.055 -15.111 1.00 89.69 121 LEU A CA 1
ATOM 899 C C . LEU A 1 121 ? 8.109 9.067 -16.041 1.00 89.69 121 LEU A C 1
ATOM 901 O O . LEU A 1 121 ? 7.687 8.889 -17.183 1.00 89.69 121 LEU A O 1
ATOM 905 N N . THR A 1 122 ? 9.131 8.371 -15.542 1.00 90.12 122 THR A N 1
ATOM 906 C CA . THR A 1 122 ? 9.862 7.358 -16.316 1.00 90.12 122 THR A CA 1
ATOM 907 C C . THR A 1 122 ? 8.958 6.178 -16.686 1.00 90.12 122 THR A C 1
ATOM 909 O O . THR A 1 122 ? 8.990 5.701 -17.823 1.00 90.12 122 THR A O 1
ATOM 912 N N . GLY A 1 123 ? 8.109 5.726 -15.758 1.00 90.25 123 GLY A N 1
ATOM 913 C CA . GLY A 1 123 ? 7.128 4.669 -16.001 1.00 90.25 123 GLY A CA 1
ATOM 914 C C . GLY A 1 123 ? 6.070 5.061 -17.035 1.00 90.25 123 GLY A C 1
ATOM 915 O O . GLY A 1 123 ? 5.806 4.298 -17.965 1.00 90.25 123 GLY A O 1
ATOM 916 N N . LEU A 1 124 ? 5.499 6.264 -16.916 1.00 90.38 124 LEU A N 1
ATOM 917 C CA . LEU A 1 124 ? 4.512 6.794 -17.862 1.00 90.38 124 LEU A CA 1
ATOM 918 C C . LEU A 1 124 ? 5.112 6.992 -19.256 1.00 90.38 124 LEU A C 1
ATOM 920 O O . LEU A 1 124 ? 4.485 6.621 -20.248 1.00 90.38 124 LEU A O 1
ATOM 924 N N . TYR A 1 125 ? 6.341 7.504 -19.340 1.00 91.00 125 TYR A N 1
ATOM 925 C CA . TYR A 1 125 ? 7.053 7.645 -20.606 1.00 91.00 125 TYR A CA 1
ATOM 926 C C . TYR A 1 125 ? 7.315 6.286 -21.267 1.00 91.00 125 TYR A C 1
ATOM 928 O O . TYR A 1 125 ? 7.019 6.102 -22.448 1.00 91.00 125 TYR A O 1
ATOM 936 N N . ALA A 1 126 ? 7.778 5.291 -20.505 1.00 90.00 126 ALA A N 1
ATOM 937 C CA . ALA A 1 126 ? 7.967 3.935 -21.018 1.00 90.00 126 ALA A CA 1
ATOM 938 C C . ALA A 1 126 ? 6.643 3.296 -21.475 1.00 90.00 126 ALA A C 1
ATOM 940 O O . ALA A 1 126 ? 6.604 2.609 -22.496 1.00 90.00 126 ALA A O 1
ATOM 941 N N . ARG A 1 127 ? 5.543 3.545 -20.754 1.00 90.75 127 ARG A N 1
ATOM 942 C CA . ARG A 1 127 ? 4.200 3.099 -21.148 1.00 90.75 127 ARG A CA 1
ATOM 943 C C . ARG A 1 127 ? 3.745 3.743 -22.454 1.00 90.75 127 ARG A C 1
ATOM 945 O O . ARG A 1 127 ? 3.194 3.051 -23.306 1.00 90.75 127 ARG A O 1
ATOM 952 N N . TRP A 1 128 ? 3.994 5.040 -22.624 1.00 89.38 128 TRP A N 1
ATOM 953 C CA 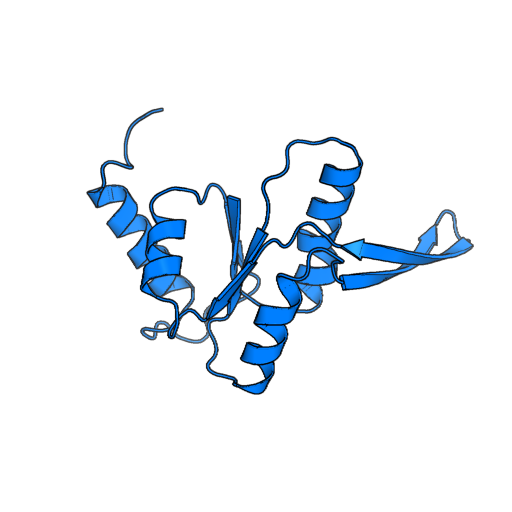. TRP A 1 128 ? 3.715 5.756 -23.867 1.00 89.38 128 TRP A CA 1
ATOM 954 C C . TRP A 1 128 ? 4.501 5.162 -25.045 1.00 89.38 128 TRP A C 1
ATOM 956 O O . TRP A 1 128 ? 3.895 4.801 -26.052 1.00 89.38 128 TRP A O 1
ATOM 966 N N . GLN A 1 129 ? 5.812 4.943 -24.884 1.00 90.25 129 GLN A N 1
ATOM 967 C CA . GLN A 1 129 ? 6.660 4.305 -25.903 1.00 90.25 129 GLN A CA 1
ATOM 968 C C . GLN A 1 129 ? 6.203 2.884 -26.267 1.00 90.25 129 GLN A C 1
ATOM 970 O O . GLN A 1 129 ? 6.331 2.466 -27.414 1.00 90.25 129 GLN A O 1
ATOM 975 N N . ALA A 1 130 ? 5.642 2.144 -25.308 1.00 87.25 130 ALA A N 1
ATOM 976 C CA . ALA A 1 130 ? 5.102 0.802 -25.520 1.00 87.25 130 ALA A CA 1
ATOM 977 C C . ALA A 1 130 ? 3.710 0.783 -26.196 1.00 87.25 130 ALA A C 1
ATOM 979 O O . ALA A 1 130 ? 3.087 -0.277 -26.266 1.00 87.25 130 ALA A O 1
ATOM 980 N N . GLY A 1 131 ? 3.208 1.928 -26.677 1.00 83.44 131 GLY A N 1
ATOM 981 C CA . GLY A 1 131 ? 1.914 2.043 -27.360 1.00 83.44 131 GLY A CA 1
ATOM 982 C C . GLY A 1 131 ? 0.727 2.315 -26.430 1.00 83.44 131 GLY A C 1
ATOM 983 O O . GLY A 1 131 ? -0.419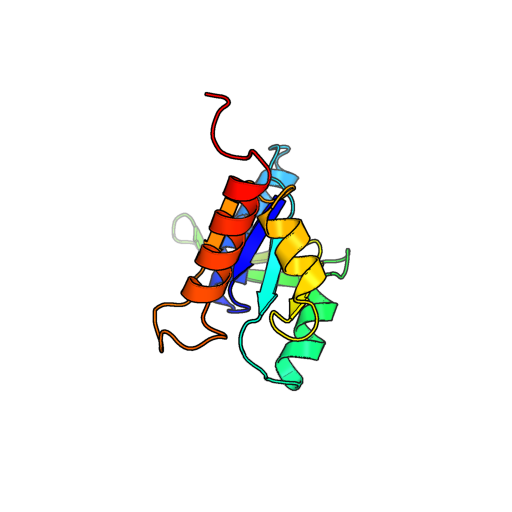 2.106 -26.816 1.00 83.44 131 GLY A O 1
ATOM 984 N N . GLY A 1 132 ? 0.975 2.768 -25.196 1.00 65.44 132 GLY A N 1
ATOM 985 C CA . GLY A 1 132 ? -0.059 3.043 -24.193 1.00 65.44 132 GLY A CA 1
ATOM 986 C C . GLY A 1 132 ? -0.872 4.325 -24.409 1.00 65.44 132 GLY A C 1
ATOM 987 O O . GLY A 1 132 ? -1.818 4.557 -23.658 1.00 65.44 132 GLY A O 1
ATOM 988 N N . ALA A 1 133 ? -0.540 5.152 -25.405 1.00 58.53 133 ALA A N 1
ATOM 989 C CA . ALA A 1 133 ? -1.392 6.263 -25.822 1.00 58.53 133 ALA A CA 1
ATOM 990 C C . ALA A 1 133 ? -2.274 5.842 -27.002 1.00 58.53 133 ALA A C 1
ATOM 992 O O . ALA A 1 133 ? -1.795 5.722 -28.125 1.00 58.53 133 ALA A O 1
ATOM 993 N N . GLY A 1 134 ? -3.569 5.663 -26.734 1.00 53.41 134 GLY A N 1
ATOM 994 C CA . GLY A 1 134 ? -4.597 5.593 -27.774 1.00 53.41 134 GLY A CA 1
ATOM 995 C C . GLY A 1 134 ? -5.376 4.283 -27.836 1.00 53.41 134 GLY A C 1
ATOM 996 O O . GLY A 1 134 ? -5.257 3.543 -28.805 1.00 53.41 134 GLY A O 1
ATOM 997 N N . ARG A 1 135 ? -6.237 4.048 -26.842 1.00 44.97 135 ARG A N 1
ATOM 998 C CA . ARG A 1 135 ? -7.582 3.482 -27.044 1.00 44.97 135 ARG A CA 1
ATOM 999 C C . ARG A 1 135 ? -8.514 4.171 -26.050 1.00 44.97 135 ARG A C 1
ATOM 1001 O O . ARG A 1 135 ? -8.643 3.722 -24.914 1.00 44.97 135 ARG A O 1
ATOM 1008 N N . GLY A 1 136 ? -9.005 5.341 -26.462 1.00 42.47 136 GLY A N 1
ATOM 1009 C CA . GLY A 1 136 ? -10.253 5.895 -25.938 1.00 42.47 136 GLY A CA 1
ATOM 1010 C C . GLY A 1 136 ? -11.444 5.157 -26.529 1.00 42.47 136 GLY A C 1
ATOM 1011 O O . GLY A 1 136 ? -11.234 4.435 -27.534 1.00 42.47 136 GLY A O 1
#

Sequence (136 aa):
MIVQFGTSRFLQAHVDLFASEARDAGQPVPGITIVQTTDDPVRARRLAAFADPAGFPVIVRGLEDGVAVEREVRVRSVTGGLQAHADADALRALLIRPATHIVSNTGDIGFQGGSFVTILLTGLYARWQAGGAGRG

pLDDT: mean 87.12, std 13.45, range [42.47, 98.12]

Solvent-accessible surface area (backbone atoms only — not comparable to full-atom values): 7771 Å² total; per-residue (Å²): 58,32,39,30,42,55,86,50,70,65,49,50,69,41,60,37,34,51,45,19,54,40,38,77,71,69,43,96,61,66,46,28,34,34,31,38,63,71,98,41,76,74,56,55,61,54,34,60,60,44,40,39,85,82,38,49,82,40,78,50,73,51,68,57,99,84,40,83,44,78,46,78,45,73,29,56,23,42,66,29,51,43,43,50,79,87,35,41,68,60,53,42,52,38,50,46,62,58,44,76,43,80,46,68,84,72,76,93,81,54,100,44,92,64,24,69,68,49,51,49,53,52,23,52,50,52,15,43,76,72,62,66,72,81,85,130

Foldseek 3Di:
DEEEEDDDVVCVQPVQQVLQVCVVVVHPRAAYEYEYLDPDPVVVVVQAVCQPQQADWDWDWDDDVNHTDIDIDGGRSHNGYYYCVVCVVVLLVCLQPVHPHYHYPDDDPDPDCSDPVNSNVVSVVVNVVVVVPDDD

Secondary structure (DSSP, 8-state):
-EEEE---HHHIIIIIHHHHHHHHTT--PPPEEEEE-S--HHHHHHHHHTT-TT-EEEEEEEEETTEEEEEEEEE--EEEEEETTTTHHHHHHHHHTT--EEEE----S--STTSHHHHHHHHHHHHIIIIIS---

Mean predicted aligned error: 6.05 Å

Radius of gyration: 16.46 Å; Cα contacts (8 Å, |Δi|>4): 213; chains: 1; bounding box: 41×30×50 Å

Nearest PDB structures (foldseek):
  5u76-assembly1_A  TM=4.178E-01  e=1.344E-01  Gallus gallus
  1up6-assembly2_F  TM=5.382E-01  e=1.925E+00  Thermotoga maritima MSB8
  5u70-assembly1_A  TM=4.166E-01  e=8.103E-01  Gallus gallus
  8jjt-assembly3_B  TM=2.869E-01  e=1.130E+00  Variovorax paradoxus